Protein AF-A0A950QHF0-F1 (afdb_monomer)

Radius of gyration: 17.33 Å; Cα contacts (8 Å, |Δi|>4): 65; chains: 1; bounding box: 38×34×40 Å

Sequence (100 aa):
PPRVTGVERTIIAGAPDVRHISTSLVERQNLTMRMQMRRFTRLTNGFSKKVENLKAAVALHFAHYNFVRLHKSLRITPAMAAGISDRLWTLQELVEETSR

Foldseek 3Di:
DDDDPDDDDDDPDDDDDPVPPDCVVVVVVVVVCCVVQCCNPPPDPRHDPDVVVVVLVVVLVVCCQQAADQDPVVSHGVCCVVVNDVDHDDPVVSVVVSVD

Solvent-accessible surface area (backbone atoms only — not comparable to full-atom values): 6404 Å² total; per-residue (Å²): 130,91,78,86,88,79,87,85,88,78,85,88,72,85,87,74,63,72,91,69,72,67,63,64,65,61,52,50,50,52,49,49,50,42,75,74,33,59,60,63,44,82,96,53,93,56,55,60,95,46,69,67,58,42,52,52,52,51,51,51,51,51,49,43,50,28,39,50,36,70,33,88,89,73,76,40,25,55,29,41,77,69,69,77,34,97,63,80,44,52,73,66,57,54,52,56,66,71,71,110

Structure (mmCIF, N/CA/C/O backbone):
data_AF-A0A950QHF0-F1
#
_entry.id   AF-A0A950QHF0-F1
#
loop_
_atom_site.group_PDB
_atom_site.id
_atom_site.type_symbol
_atom_site.label_atom_id
_atom_site.label_alt_id
_atom_site.label_comp_id
_atom_site.label_asym_id
_atom_site.label_entity_id
_atom_site.label_seq_id
_atom_site.pdbx_PDB_ins_code
_atom_site.Cartn_x
_atom_site.Cartn_y
_atom_site.Cartn_z
_atom_site.occupancy
_atom_site.B_iso_or_equiv
_atom_site.auth_seq_id
_atom_site.auth_comp_id
_atom_site.auth_asym_id
_atom_site.auth_atom_id
_atom_site.pdbx_PDB_model_num
ATOM 1 N N . PRO A 1 1 ? 18.340 18.367 -10.194 1.00 52.09 1 PRO A N 1
ATOM 2 C CA . PRO A 1 1 ? 18.067 16.910 -10.084 1.00 52.09 1 PRO A CA 1
ATOM 3 C C . PRO A 1 1 ? 19.080 16.112 -10.916 1.00 52.09 1 PRO A C 1
ATOM 5 O O . PRO A 1 1 ? 19.443 16.593 -11.988 1.00 52.09 1 PRO A O 1
ATOM 8 N N . PRO A 1 2 ? 19.555 14.945 -10.451 1.00 62.22 2 PRO A N 1
ATOM 9 C CA . PRO A 1 2 ? 20.398 14.084 -11.274 1.00 62.22 2 PRO A CA 1
ATOM 10 C C . PRO A 1 2 ? 19.640 13.682 -12.546 1.00 62.22 2 PRO A C 1
ATOM 12 O O . PRO A 1 2 ? 18.454 13.350 -12.496 1.00 62.22 2 PRO A O 1
ATOM 15 N N . ARG A 1 3 ? 20.314 13.783 -13.694 1.00 72.94 3 ARG A N 1
ATOM 16 C CA . ARG A 1 3 ? 19.758 13.456 -15.009 1.00 72.94 3 ARG A CA 1
ATOM 17 C C . ARG A 1 3 ? 20.134 12.013 -15.325 1.00 72.94 3 ARG A C 1
ATOM 19 O O . ARG A 1 3 ? 21.317 11.694 -15.365 1.00 72.94 3 ARG A O 1
ATOM 26 N N . VAL A 1 4 ? 19.144 11.147 -15.514 1.00 84.31 4 VAL A N 1
ATOM 27 C CA . VAL A 1 4 ? 19.386 9.756 -15.923 1.00 84.31 4 VAL A CA 1
ATOM 28 C C . VAL A 1 4 ? 19.945 9.767 -17.349 1.00 84.31 4 VAL A C 1
ATO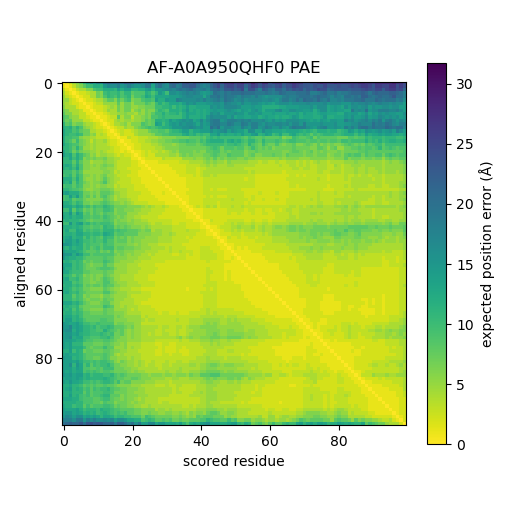M 30 O O . VAL A 1 4 ? 19.317 10.331 -18.243 1.00 84.31 4 VAL A O 1
ATOM 33 N N . THR A 1 5 ? 21.137 9.198 -17.548 1.00 88.44 5 THR A N 1
ATOM 34 C CA . THR A 1 5 ? 21.860 9.174 -18.835 1.00 88.44 5 THR A CA 1
ATOM 35 C C . THR A 1 5 ? 21.548 7.939 -1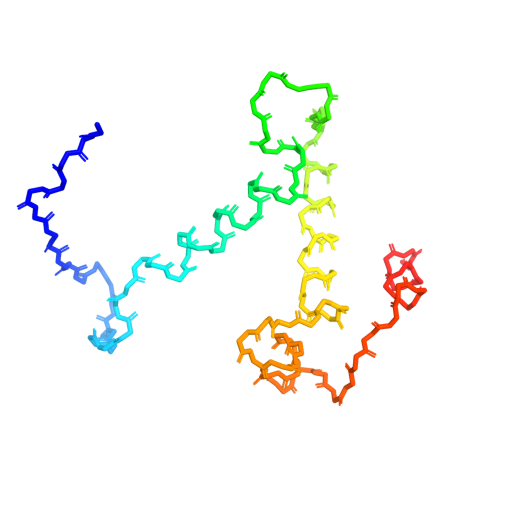9.682 1.00 88.44 5 THR A C 1
ATOM 37 O O . THR A 1 5 ? 21.714 7.984 -20.896 1.00 88.44 5 THR A O 1
ATOM 40 N N . GLY A 1 6 ? 21.057 6.860 -19.069 1.00 83.56 6 GLY A N 1
ATOM 41 C CA . GLY A 1 6 ? 20.677 5.626 -19.751 1.00 83.56 6 GLY A CA 1
ATOM 42 C C . GLY A 1 6 ? 20.077 4.605 -18.786 1.00 83.56 6 GLY A C 1
ATOM 43 O O . GLY A 1 6 ? 20.229 4.726 -17.570 1.00 83.56 6 GLY A O 1
ATOM 44 N N . VAL A 1 7 ? 19.367 3.619 -19.334 1.00 80.00 7 VAL A N 1
ATOM 45 C CA . VAL A 1 7 ? 18.809 2.482 -18.590 1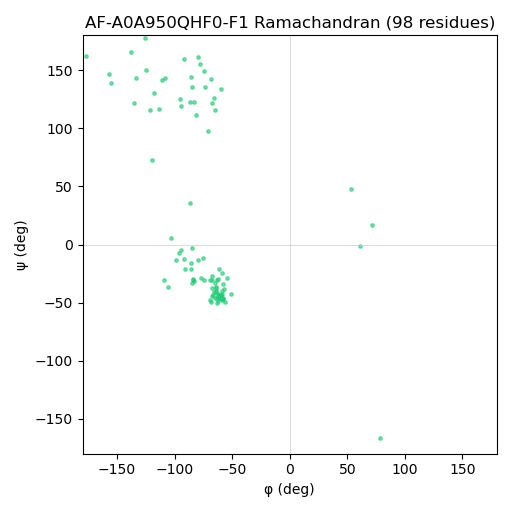.00 80.00 7 VAL A CA 1
ATOM 46 C C . VAL A 1 7 ? 19.099 1.218 -19.392 1.00 80.00 7 VAL A C 1
ATOM 48 O O . VAL A 1 7 ? 18.667 1.110 -20.537 1.00 80.00 7 VAL A O 1
ATOM 51 N N . GLU A 1 8 ? 19.802 0.267 -18.787 1.00 83.88 8 GLU A N 1
ATOM 52 C CA . GLU A 1 8 ? 20.074 -1.052 -19.360 1.00 83.88 8 GLU A CA 1
ATOM 53 C C . GLU A 1 8 ? 19.263 -2.116 -18.610 1.00 83.88 8 GLU A C 1
ATOM 55 O O . GLU A 1 8 ? 19.037 -2.005 -17.403 1.00 83.88 8 GLU A O 1
ATOM 60 N N . ARG A 1 9 ? 18.771 -3.131 -19.328 1.00 80.00 9 ARG A N 1
ATOM 61 C CA . ARG A 1 9 ? 18.002 -4.238 -18.749 1.00 80.00 9 ARG A CA 1
ATOM 62 C C . ARG A 1 9 ? 18.807 -5.519 -18.887 1.00 80.00 9 ARG A C 1
ATOM 64 O O . ARG A 1 9 ? 19.015 -5.989 -20.000 1.00 80.00 9 ARG A O 1
ATOM 71 N N . THR A 1 10 ? 19.182 -6.107 -17.760 1.00 82.25 10 THR A N 1
ATOM 72 C CA . THR A 1 10 ? 19.904 -7.381 -17.717 1.00 82.25 10 THR A CA 1
ATOM 73 C C . THR A 1 10 ? 19.055 -8.416 -16.996 1.00 82.25 10 THR A C 1
ATOM 75 O O . THR A 1 10 ? 18.533 -8.164 -15.908 1.00 82.25 10 THR A O 1
ATOM 78 N N . ILE A 1 11 ? 18.905 -9.591 -17.601 1.00 83.25 11 ILE A N 1
ATOM 79 C CA . ILE A 1 11 ? 18.228 -10.723 -16.971 1.00 83.25 11 ILE A CA 1
ATOM 80 C C . ILE A 1 11 ? 19.239 -11.392 -16.039 1.00 83.25 11 ILE A C 1
ATOM 82 O O . ILE A 1 11 ? 20.220 -11.963 -16.502 1.00 83.25 11 ILE A O 1
ATOM 86 N N . ILE A 1 12 ? 19.009 -11.302 -14.727 1.00 83.75 12 ILE A N 1
ATOM 87 C CA . ILE A 1 12 ? 19.875 -11.936 -13.718 1.00 83.75 12 ILE A CA 1
ATOM 88 C C . ILE A 1 12 ? 19.498 -13.411 -13.508 1.00 83.75 12 ILE A C 1
ATOM 90 O O . ILE A 1 12 ? 20.362 -14.229 -13.210 1.00 83.75 12 ILE A O 1
ATOM 94 N N . ALA A 1 13 ? 18.220 -13.768 -13.681 1.00 82.88 13 ALA A N 1
ATOM 95 C CA . ALA A 1 13 ? 17.734 -15.142 -13.568 1.00 82.88 13 ALA A CA 1
ATOM 96 C C . ALA A 1 13 ? 16.415 -15.355 -14.337 1.00 82.88 13 ALA A C 1
ATOM 98 O O . ALA A 1 13 ? 15.563 -14.465 -14.377 1.00 82.88 13 ALA A O 1
ATOM 99 N N . GLY A 1 14 ? 16.228 -16.563 -14.881 1.00 87.31 14 GLY A N 1
ATOM 100 C CA . GLY A 1 14 ? 14.983 -17.011 -15.518 1.00 87.31 14 GLY A CA 1
ATOM 101 C C . GLY A 1 14 ? 14.759 -16.496 -16.947 1.00 87.31 14 GLY A C 1
ATOM 102 O O . GLY A 1 14 ? 15.668 -15.980 -17.589 1.00 87.31 14 GLY A O 1
ATOM 103 N N . ALA A 1 15 ? 13.527 -16.650 -17.441 1.00 89.50 15 ALA A N 1
ATOM 104 C CA . ALA A 1 15 ? 13.074 -16.173 -18.752 1.00 89.50 15 ALA A CA 1
ATOM 105 C C . ALA A 1 15 ? 11.905 -15.178 -18.581 1.00 89.50 15 ALA A C 1
ATOM 107 O O . ALA A 1 15 ? 10.747 -15.540 -18.800 1.00 89.50 15 ALA A O 1
ATOM 108 N N . PRO A 1 16 ? 12.168 -13.947 -18.103 1.00 86.75 16 PRO A N 1
ATOM 109 C CA . PRO A 1 16 ? 11.120 -12.959 -17.872 1.00 86.75 16 PRO A CA 1
ATOM 110 C C . PRO A 1 16 ? 10.505 -12.467 -19.190 1.00 86.75 16 PRO A C 1
ATOM 112 O O . PRO A 1 16 ? 11.211 -12.231 -20.170 1.00 86.75 16 PRO A O 1
ATOM 115 N N . ASP A 1 17 ? 9.190 -12.231 -19.196 1.00 88.19 17 ASP A N 1
ATOM 116 C CA . ASP A 1 17 ? 8.532 -11.520 -20.297 1.00 88.19 17 ASP A CA 1
ATOM 117 C C . ASP A 1 17 ? 9.043 -10.073 -20.340 1.00 88.19 17 ASP A C 1
ATOM 119 O O . ASP A 1 17 ? 8.808 -9.282 -19.420 1.00 88.19 17 ASP A O 1
ATOM 123 N N . VAL A 1 18 ? 9.730 -9.721 -21.431 1.00 85.69 18 VAL A N 1
ATOM 124 C CA . VAL A 1 18 ? 10.369 -8.413 -21.645 1.00 85.69 18 VAL A CA 1
ATOM 125 C C . VAL A 1 18 ? 9.384 -7.250 -21.481 1.00 85.69 18 VAL A C 1
ATOM 127 O O . VAL A 1 18 ? 9.780 -6.165 -21.043 1.00 85.69 18 VAL A O 1
ATOM 130 N N . ARG A 1 19 ? 8.094 -7.473 -21.767 1.00 87.12 19 ARG A N 1
ATOM 131 C CA . ARG A 1 19 ? 7.035 -6.460 -21.627 1.00 87.12 19 ARG A CA 1
ATOM 132 C C . ARG A 1 19 ? 6.773 -6.075 -20.172 1.00 87.12 19 ARG A C 1
ATOM 134 O O . ARG A 1 19 ? 6.364 -4.947 -19.912 1.00 87.12 19 ARG A O 1
ATOM 141 N N . HIS A 1 20 ? 7.040 -6.975 -19.229 1.00 85.00 20 HIS A N 1
ATOM 142 C CA . HIS A 1 20 ? 6.837 -6.746 -17.797 1.00 85.00 20 HIS A CA 1
ATOM 143 C C . HIS A 1 20 ? 8.101 -6.262 -17.072 1.00 85.00 20 HIS A C 1
ATOM 145 O O . HIS A 1 20 ? 8.029 -5.914 -15.893 1.00 85.00 20 HIS A O 1
ATOM 151 N N . ILE A 1 21 ? 9.252 -6.182 -17.754 1.00 86.69 21 ILE A N 1
ATOM 152 C CA . ILE A 1 21 ? 10.494 -5.680 -17.155 1.00 86.69 21 ILE A CA 1
ATOM 153 C C . ILE A 1 21 ? 10.378 -4.166 -16.936 1.00 86.69 21 ILE A C 1
ATOM 155 O O . ILE A 1 21 ? 10.594 -3.355 -17.840 1.00 86.69 21 ILE A O 1
ATOM 159 N N . SER A 1 22 ? 10.034 -3.777 -15.710 1.00 85.19 22 SER A N 1
ATOM 160 C CA . SER A 1 22 ? 9.966 -2.385 -15.277 1.00 85.19 22 SER A CA 1
ATOM 161 C C . SER A 1 22 ? 10.155 -2.273 -13.768 1.00 85.19 22 SER A C 1
ATOM 163 O O . SER A 1 22 ? 9.568 -3.036 -13.005 1.00 85.19 22 SER A O 1
ATOM 165 N N . THR A 1 23 ? 10.907 -1.269 -13.319 1.00 88.12 23 THR A N 1
ATOM 166 C CA . THR A 1 23 ? 10.987 -0.905 -11.895 1.00 88.12 23 THR A CA 1
ATOM 167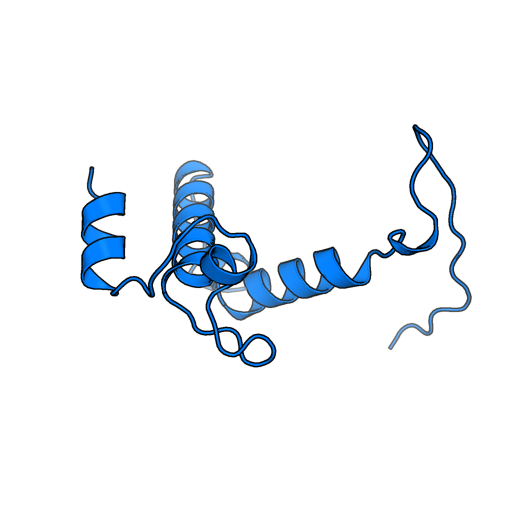 C C . THR A 1 23 ? 9.866 0.046 -11.475 1.00 88.12 23 THR A C 1
ATOM 169 O O . THR A 1 23 ? 9.572 0.169 -10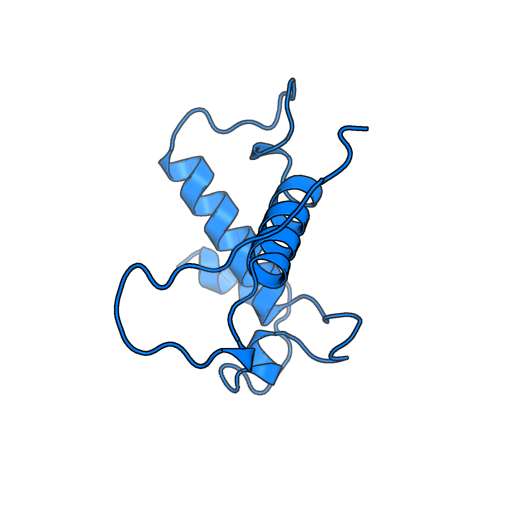.288 1.00 88.12 23 THR A O 1
ATOM 172 N N . SER A 1 24 ? 9.185 0.680 -12.438 1.00 88.38 24 SER A N 1
ATOM 173 C CA . SER A 1 24 ? 8.235 1.773 -12.192 1.00 88.38 24 SER A CA 1
ATOM 174 C C . SER A 1 24 ? 7.077 1.400 -11.259 1.00 88.38 24 SER A C 1
ATOM 176 O O . SER A 1 24 ? 6.625 2.232 -10.472 1.00 88.38 24 SER A O 1
ATOM 178 N N . LEU A 1 25 ? 6.605 0.149 -11.310 1.00 87.38 25 LEU A N 1
ATOM 179 C CA . LEU A 1 25 ? 5.520 -0.344 -10.457 1.00 87.38 25 LEU A CA 1
ATOM 180 C C . LEU A 1 25 ? 5.963 -0.436 -8.991 1.00 87.38 25 LEU A C 1
ATOM 182 O O . LEU A 1 25 ? 5.298 0.107 -8.106 1.00 87.38 25 LEU A O 1
ATOM 186 N N . VAL A 1 26 ? 7.121 -1.056 -8.751 1.00 89.12 26 VAL A N 1
ATOM 187 C CA . VAL A 1 26 ? 7.722 -1.200 -7.416 1.00 89.12 26 VAL A CA 1
ATOM 188 C C . VAL A 1 26 ? 8.129 0.167 -6.865 1.00 89.12 26 VAL A C 1
ATOM 190 O O . VAL A 1 26 ? 7.874 0.480 -5.705 1.00 89.12 26 VAL A O 1
ATOM 193 N N . GLU A 1 27 ? 8.698 1.035 -7.699 1.00 92.06 27 GLU A N 1
ATOM 194 C CA . GLU A 1 27 ? 9.047 2.406 -7.320 1.00 92.06 27 GLU A CA 1
ATOM 195 C C . GLU A 1 27 ? 7.815 3.226 -6.923 1.00 92.06 27 GLU A C 1
ATOM 197 O O . GLU A 1 27 ? 7.833 3.917 -5.901 1.00 92.06 27 GLU A O 1
ATOM 202 N N . ARG A 1 28 ? 6.712 3.114 -7.673 1.00 91.62 28 ARG A N 1
ATOM 203 C CA . ARG A 1 28 ? 5.440 3.769 -7.338 1.00 91.62 28 ARG A CA 1
ATOM 204 C C . ARG A 1 28 ? 4.850 3.239 -6.034 1.00 91.62 28 ARG A C 1
ATOM 206 O O . ARG A 1 28 ? 4.335 4.028 -5.235 1.00 91.62 28 ARG A O 1
ATOM 213 N N . GLN A 1 29 ? 4.929 1.933 -5.796 1.00 91.00 29 GLN A N 1
ATOM 214 C CA . GLN A 1 29 ? 4.501 1.335 -4.533 1.00 91.00 29 GLN A CA 1
ATOM 215 C C . GLN A 1 29 ? 5.352 1.854 -3.366 1.00 91.00 29 GLN A C 1
ATOM 217 O O . GLN A 1 29 ? 4.807 2.310 -2.361 1.00 91.00 29 GLN A O 1
ATOM 222 N N . ASN A 1 30 ? 6.675 1.889 -3.531 1.00 92.44 30 ASN A N 1
ATOM 223 C CA . ASN A 1 30 ? 7.606 2.429 -2.543 1.00 92.44 30 ASN A CA 1
ATOM 224 C C . ASN A 1 30 ? 7.328 3.901 -2.233 1.00 92.44 30 ASN A C 1
ATOM 226 O O . ASN A 1 30 ? 7.297 4.289 -1.064 1.00 92.44 30 ASN A O 1
ATOM 230 N N . LEU A 1 31 ? 7.080 4.722 -3.256 1.00 93.19 31 LEU A N 1
ATOM 231 C CA . LEU A 1 31 ? 6.679 6.114 -3.067 1.00 93.19 31 LEU A CA 1
ATOM 232 C C . LEU A 1 31 ? 5.374 6.209 -2.269 1.00 93.19 31 LEU A C 1
ATOM 234 O O . LEU A 1 31 ? 5.292 6.985 -1.321 1.00 93.19 31 LEU A O 1
ATOM 238 N N . THR A 1 32 ? 4.375 5.395 -2.615 1.00 92.19 32 THR A N 1
ATOM 239 C CA . THR A 1 32 ? 3.081 5.372 -1.920 1.00 92.19 32 THR A CA 1
ATOM 240 C C . THR A 1 32 ? 3.251 5.047 -0.438 1.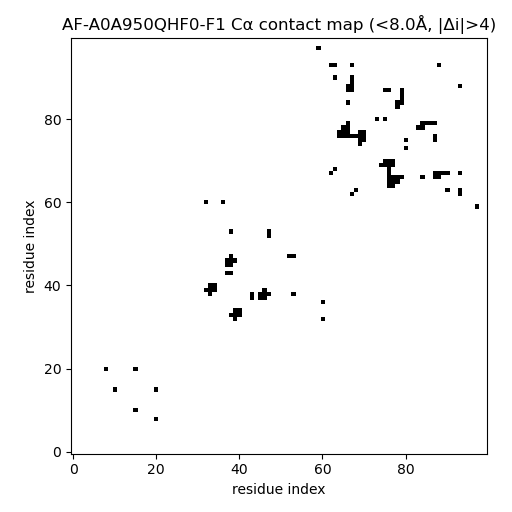00 92.19 32 THR A C 1
ATOM 242 O O . THR A 1 32 ? 2.731 5.777 0.403 1.00 92.19 32 THR A O 1
ATOM 245 N N . MET A 1 33 ? 4.030 4.014 -0.106 1.00 92.25 33 MET A N 1
ATOM 246 C CA . MET A 1 33 ? 4.316 3.649 1.285 1.00 92.25 33 MET A CA 1
ATOM 247 C C . MET A 1 33 ? 5.022 4.781 2.039 1.00 92.25 33 MET A C 1
ATOM 249 O O . MET A 1 33 ? 4.608 5.137 3.141 1.00 92.25 33 MET A O 1
ATOM 253 N N . ARG A 1 34 ? 6.043 5.410 1.439 1.00 92.56 34 ARG A N 1
ATOM 254 C CA . ARG A 1 34 ? 6.777 6.516 2.082 1.00 92.56 34 ARG A CA 1
ATOM 255 C C . ARG A 1 34 ? 5.911 7.748 2.328 1.00 92.56 34 ARG A C 1
ATOM 257 O O . ARG A 1 34 ? 6.075 8.404 3.350 1.00 92.56 34 ARG A O 1
ATOM 264 N N . MET A 1 35 ? 5.004 8.058 1.403 1.00 92.62 35 MET A N 1
ATOM 265 C CA . MET A 1 35 ? 4.124 9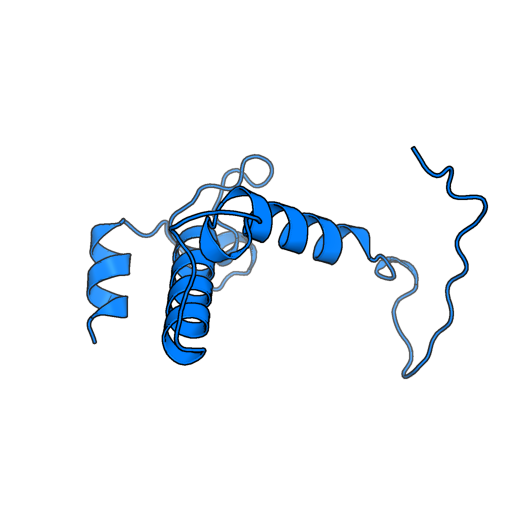.225 1.507 1.00 92.62 35 MET A CA 1
ATOM 266 C C . MET A 1 35 ? 2.962 9.010 2.479 1.00 92.62 35 MET A C 1
ATOM 268 O O . MET A 1 35 ? 2.470 9.971 3.059 1.00 92.62 35 MET A O 1
ATOM 272 N N . GLN A 1 36 ? 2.505 7.769 2.653 1.00 92.38 36 GLN A N 1
ATOM 273 C CA . GLN A 1 36 ? 1.326 7.460 3.469 1.00 92.38 36 GLN A CA 1
ATOM 274 C C . GLN A 1 36 ? 1.664 6.981 4.879 1.00 92.38 36 GLN A C 1
ATOM 276 O O . GLN A 1 36 ? 0.787 6.943 5.739 1.00 92.38 36 GLN A O 1
ATOM 281 N N . MET A 1 37 ? 2.923 6.630 5.140 1.00 92.88 37 MET A N 1
ATOM 282 C CA . MET A 1 37 ? 3.356 6.134 6.437 1.00 92.88 37 MET A CA 1
ATOM 283 C C . MET A 1 37 ? 4.455 7.011 7.023 1.00 92.88 37 MET A C 1
ATOM 285 O O . MET A 1 37 ? 5.595 7.016 6.560 1.00 92.88 37 MET A O 1
ATOM 289 N N . ARG A 1 38 ? 4.147 7.657 8.151 1.00 93.00 38 ARG A N 1
ATOM 290 C CA . ARG A 1 38 ? 5.104 8.512 8.867 1.00 93.00 38 ARG A CA 1
ATOM 291 C C . ARG A 1 38 ? 6.371 7.769 9.311 1.00 93.00 38 ARG A C 1
ATOM 293 O O . ARG A 1 38 ? 7.422 8.379 9.418 1.00 93.00 38 ARG A O 1
ATOM 300 N N . ARG A 1 39 ? 6.308 6.442 9.484 1.00 93.62 39 ARG A N 1
ATOM 301 C CA . ARG A 1 39 ? 7.451 5.586 9.863 1.00 93.62 39 ARG A CA 1
ATOM 302 C C . ARG A 1 39 ? 8.603 5.596 8.853 1.00 93.62 39 ARG A C 1
ATOM 304 O O . ARG A 1 39 ? 9.723 5.285 9.237 1.00 93.62 39 ARG A O 1
ATOM 311 N N . PHE A 1 40 ? 8.338 5.967 7.600 1.00 93.06 40 PHE A N 1
ATOM 312 C CA . PHE A 1 40 ? 9.353 6.108 6.552 1.00 93.06 40 PHE A CA 1
ATOM 313 C C . PHE A 1 40 ? 9.723 7.570 6.259 1.00 93.06 40 PHE A C 1
ATOM 315 O O . PHE A 1 40 ? 10.484 7.845 5.331 1.00 93.06 40 PHE A O 1
ATOM 322 N N . THR A 1 41 ? 9.198 8.522 7.032 1.00 91.81 41 THR A N 1
ATOM 323 C CA . THR A 1 41 ? 9.589 9.930 6.946 1.00 91.81 41 THR A CA 1
ATOM 324 C C . THR A 1 41 ? 10.837 10.175 7.798 1.00 91.81 41 THR A C 1
ATOM 326 O O . THR A 1 41 ? 10.936 9.707 8.929 1.00 91.81 41 THR A O 1
ATOM 329 N N . ARG A 1 42 ? 11.808 10.923 7.266 1.00 90.50 42 ARG A N 1
ATOM 330 C CA . ARG A 1 42 ? 13.038 11.291 7.989 1.00 90.50 42 ARG A CA 1
ATOM 331 C C . ARG A 1 42 ? 12.746 12.370 9.044 1.00 90.50 42 ARG A C 1
ATOM 333 O O . ARG A 1 42 ? 11.896 13.220 8.807 1.00 90.50 42 ARG A O 1
ATOM 340 N N . LEU A 1 43 ? 13.492 12.376 10.155 1.00 90.31 43 LEU A N 1
ATOM 341 C CA . LEU A 1 43 ? 13.407 13.392 11.225 1.00 90.31 43 LEU A CA 1
ATOM 342 C C . LEU A 1 43 ? 11.982 13.591 11.770 1.00 90.31 43 LEU A C 1
ATOM 344 O O . LEU A 1 43 ? 11.482 14.706 11.884 1.00 90.31 43 LEU A O 1
ATOM 348 N N . THR A 1 44 ? 11.301 12.492 12.082 1.00 90.69 44 THR A N 1
ATOM 349 C CA . THR A 1 44 ? 9.939 12.522 12.612 1.00 90.69 44 THR A CA 1
ATOM 350 C C . THR A 1 44 ? 9.841 11.775 13.931 1.00 90.69 44 THR A C 1
ATOM 352 O O . THR A 1 44 ? 10.526 10.778 14.129 1.00 90.69 44 THR A O 1
ATOM 355 N N . ASN A 1 45 ? 8.922 12.197 14.800 1.00 93.31 45 ASN A N 1
ATOM 356 C CA . ASN A 1 45 ? 8.628 11.494 16.053 1.00 93.31 45 ASN A CA 1
ATOM 357 C C . ASN A 1 45 ? 7.800 10.210 15.833 1.00 93.31 45 ASN A C 1
ATOM 359 O O . ASN A 1 45 ? 7.650 9.408 16.746 1.00 93.31 45 ASN A O 1
ATOM 363 N N . GLY A 1 46 ? 7.254 9.999 14.628 1.00 91.62 46 GLY A N 1
ATOM 364 C CA . GLY A 1 46 ? 6.417 8.846 14.273 1.00 91.62 46 GLY A CA 1
ATOM 365 C C . GLY A 1 46 ? 7.182 7.602 13.804 1.00 91.62 46 GLY A C 1
ATOM 366 O O . GLY A 1 46 ? 6.715 6.930 12.884 1.00 91.62 46 GLY A O 1
ATOM 367 N N . PHE A 1 47 ? 8.356 7.316 14.373 1.00 92.31 47 PHE A N 1
ATOM 368 C CA . PHE A 1 47 ? 9.176 6.153 14.012 1.00 92.31 47 PHE A CA 1
ATOM 369 C C . PHE A 1 47 ? 8.862 4.928 14.884 1.00 92.31 47 PHE A C 1
ATOM 371 O O . PHE A 1 47 ? 8.307 5.034 15.976 1.00 92.31 47 PHE A O 1
ATOM 378 N N . SER A 1 48 ? 9.215 3.735 14.398 1.00 94.31 48 SER A N 1
ATOM 379 C CA . SER A 1 48 ? 9.103 2.499 15.185 1.00 94.31 48 SER A CA 1
ATOM 380 C C . SER A 1 48 ? 10.434 2.184 15.855 1.00 94.31 48 SER A C 1
ATOM 382 O O . SER A 1 48 ? 11.447 2.077 15.175 1.00 94.31 48 SER A O 1
ATOM 384 N N . LYS A 1 49 ? 10.426 2.019 17.183 1.00 94.62 49 LYS A N 1
ATOM 385 C CA . LYS A 1 49 ? 11.613 1.599 17.954 1.00 94.62 49 LYS A CA 1
ATOM 386 C C . LYS A 1 49 ? 11.938 0.113 17.778 1.00 94.62 49 LYS A C 1
ATOM 388 O O . LYS A 1 49 ? 13.090 -0.282 17.871 1.00 94.62 49 LYS A O 1
ATOM 393 N N . LYS A 1 50 ? 10.900 -0.695 17.560 1.00 97.00 50 LYS A N 1
ATOM 394 C CA . LYS A 1 50 ? 10.958 -2.147 17.380 1.00 97.00 50 LYS A CA 1
ATOM 395 C C . LYS A 1 50 ? 10.614 -2.501 15.936 1.00 97.00 50 LYS A C 1
ATOM 397 O O . LYS A 1 50 ? 9.718 -1.877 15.356 1.00 97.00 50 LYS A O 1
ATOM 402 N N . VAL A 1 51 ? 11.294 -3.496 15.371 1.00 96.19 51 VAL A N 1
ATOM 403 C CA . VAL A 1 51 ? 11.056 -3.954 13.990 1.00 96.19 51 VAL A CA 1
ATOM 404 C C . VAL A 1 51 ? 9.657 -4.556 13.858 1.00 96.19 51 VAL A C 1
ATOM 406 O O . VAL A 1 51 ? 8.997 -4.363 12.843 1.00 96.19 51 VAL A O 1
ATOM 409 N N . GLU A 1 52 ? 9.160 -5.202 14.907 1.00 97.19 52 GLU A N 1
ATOM 410 C CA . GLU A 1 52 ? 7.821 -5.788 14.988 1.00 97.19 52 GLU A CA 1
ATOM 411 C C . GLU A 1 52 ? 6.743 -4.717 14.778 1.00 97.19 52 GLU A C 1
ATOM 413 O O . GLU A 1 52 ? 5.820 -4.902 13.988 1.00 97.19 52 GLU A O 1
ATOM 418 N N . ASN A 1 53 ? 6.916 -3.541 15.388 1.00 95.19 53 ASN A N 1
ATOM 419 C CA . ASN A 1 53 ? 5.983 -2.422 15.237 1.00 95.19 53 ASN A CA 1
ATOM 420 C C . ASN A 1 53 ? 6.028 -1.812 13.828 1.00 95.19 53 ASN A C 1
ATOM 422 O O . ASN A 1 53 ? 5.017 -1.292 13.348 1.00 95.19 53 ASN A O 1
ATOM 426 N N . LEU A 1 54 ? 7.191 -1.852 13.166 1.00 95.62 54 LEU A N 1
ATOM 427 C CA . LEU A 1 54 ? 7.302 -1.448 11.767 1.00 95.62 54 LEU A CA 1
ATOM 428 C C . LEU A 1 54 ? 6.579 -2.454 10.867 1.00 95.62 54 LEU A C 1
ATOM 430 O O . LEU A 1 54 ? 5.774 -2.036 10.039 1.00 95.62 54 LEU A O 1
ATOM 434 N N . LYS A 1 55 ? 6.815 -3.757 11.068 1.00 95.81 55 LYS A N 1
ATOM 435 C CA . LYS A 1 55 ? 6.143 -4.841 10.335 1.00 95.81 55 LYS A CA 1
ATOM 436 C C . LYS A 1 55 ? 4.623 -4.744 10.471 1.00 95.81 55 LYS A C 1
ATOM 438 O O . LYS A 1 55 ? 3.938 -4.724 9.454 1.00 95.81 55 LYS A O 1
ATOM 443 N N . ALA A 1 56 ? 4.110 -4.589 11.693 1.00 94.31 56 ALA A N 1
ATOM 444 C CA . ALA A 1 56 ? 2.678 -4.443 11.954 1.00 94.31 56 ALA A CA 1
ATOM 445 C C . ALA A 1 56 ? 2.080 -3.222 11.237 1.00 94.31 56 ALA A C 1
ATOM 447 O O . ALA A 1 56 ? 1.032 -3.311 10.605 1.00 94.31 56 ALA A O 1
ATOM 448 N N . ALA A 1 57 ? 2.773 -2.080 11.261 1.00 94.88 57 ALA A N 1
ATOM 449 C CA . ALA A 1 57 ? 2.300 -0.887 10.570 1.00 94.88 57 ALA A CA 1
ATOM 450 C C . ALA A 1 57 ? 2.309 -1.030 9.043 1.00 94.88 57 ALA A C 1
ATOM 452 O O . ALA A 1 57 ? 1.409 -0.515 8.383 1.00 94.88 57 ALA A O 1
ATOM 453 N N . VAL A 1 58 ? 3.321 -1.700 8.481 1.00 95.00 58 VAL A N 1
ATOM 454 C CA . VAL A 1 58 ? 3.386 -1.993 7.041 1.00 95.00 58 VAL A CA 1
ATOM 455 C C . VAL A 1 58 ? 2.254 -2.937 6.653 1.00 95.00 58 VAL A C 1
ATOM 457 O O . VAL A 1 58 ? 1.550 -2.649 5.692 1.00 95.00 58 VAL A O 1
ATOM 460 N N . ALA A 1 59 ? 2.019 -3.998 7.427 1.00 94.88 59 ALA A N 1
ATOM 461 C CA . ALA A 1 59 ? 0.908 -4.919 7.202 1.00 94.88 59 ALA A CA 1
ATOM 462 C C . ALA A 1 59 ? -0.447 -4.194 7.231 1.00 94.88 59 ALA A C 1
ATOM 464 O O . ALA A 1 59 ? -1.240 -4.339 6.303 1.00 94.88 59 ALA A O 1
ATOM 465 N N . LEU A 1 60 ? -0.673 -3.334 8.231 1.00 94.69 60 LEU A N 1
ATOM 466 C CA . LEU A 1 60 ? -1.897 -2.538 8.339 1.00 94.69 60 LEU A CA 1
ATOM 467 C C . LEU A 1 60 ? -2.083 -1.592 7.142 1.00 94.69 60 LEU A C 1
ATOM 469 O O . LEU A 1 60 ? -3.180 -1.485 6.595 1.00 94.69 60 LEU A O 1
ATOM 473 N N . HIS A 1 61 ? -1.013 -0.919 6.705 1.00 94.81 61 HIS A N 1
ATOM 474 C CA . HIS A 1 61 ? -1.055 -0.052 5.523 1.00 94.81 61 HIS A CA 1
ATOM 475 C C . HIS A 1 61 ? -1.390 -0.839 4.253 1.00 94.81 61 HIS A C 1
ATOM 477 O O . HIS A 1 61 ? -2.242 -0.403 3.477 1.00 94.81 61 HIS A O 1
ATOM 483 N N . PHE A 1 62 ? -0.772 -2.007 4.071 1.00 94.06 62 PHE A N 1
ATOM 484 C CA . PHE A 1 62 ? -1.054 -2.898 2.949 1.00 94.06 62 PHE A CA 1
ATOM 485 C C . PHE A 1 62 ? -2.506 -3.370 2.949 1.00 94.06 62 PHE A C 1
ATOM 487 O O . PHE A 1 62 ? -3.153 -3.319 1.903 1.00 94.06 62 PHE A O 1
ATOM 494 N N . ALA A 1 63 ? -3.033 -3.793 4.097 1.00 95.25 63 ALA A N 1
ATOM 495 C CA . ALA A 1 63 ? -4.415 -4.240 4.210 1.00 95.25 63 ALA A CA 1
ATOM 496 C C . ALA A 1 63 ? -5.392 -3.099 3.870 1.00 95.25 63 ALA A C 1
ATOM 498 O O . ALA A 1 63 ? -6.233 -3.236 2.982 1.00 95.25 63 ALA A O 1
ATOM 499 N N . HIS A 1 64 ? -5.199 -1.916 4.459 1.00 95.56 64 HIS A N 1
ATOM 500 C CA . HIS A 1 64 ? -6.002 -0.737 4.132 1.00 95.56 64 HIS A CA 1
ATOM 501 C C . HIS A 1 64 ? -5.933 -0.365 2.638 1.00 95.56 64 HIS A C 1
ATOM 503 O O . HIS A 1 64 ? -6.962 -0.103 2.011 1.00 95.56 64 HIS A O 1
ATOM 509 N N . TYR A 1 65 ? -4.736 -0.353 2.042 1.00 95.06 65 TYR A N 1
ATOM 510 C CA . TYR A 1 65 ? -4.552 0.005 0.634 1.00 95.06 65 TYR A CA 1
ATOM 511 C C . TYR A 1 65 ? -5.240 -0.979 -0.320 1.00 95.06 65 TYR A C 1
ATOM 513 O O . TYR A 1 65 ? -5.812 -0.545 -1.319 1.00 95.06 65 TYR A O 1
ATOM 521 N N . ASN A 1 66 ? -5.173 -2.282 -0.031 1.00 95.56 66 ASN A N 1
ATOM 522 C CA . ASN A 1 66 ? -5.685 -3.315 -0.929 1.00 95.56 66 ASN A CA 1
ATOM 523 C C . ASN A 1 66 ? -7.185 -3.578 -0.764 1.00 95.56 66 ASN A C 1
ATOM 525 O O . ASN A 1 66 ? -7.825 -3.875 -1.769 1.00 95.56 66 ASN A O 1
ATOM 529 N N . PHE A 1 67 ? -7.741 -3.458 0.446 1.00 96.19 67 PHE A N 1
ATOM 530 C CA . PHE A 1 67 ? -9.117 -3.883 0.735 1.00 96.19 67 PHE A CA 1
ATOM 531 C C . PHE A 1 67 ? -10.104 -2.735 0.983 1.00 96.19 67 PHE A C 1
ATOM 533 O O . PHE A 1 67 ? -11.277 -2.865 0.641 1.00 96.19 67 PHE A O 1
ATOM 540 N N . VAL A 1 68 ? -9.650 -1.603 1.532 1.00 96.50 68 VAL A N 1
ATOM 541 C CA . VAL A 1 68 ? -10.535 -0.489 1.937 1.00 96.50 68 VAL A CA 1
ATOM 542 C C . VAL A 1 68 ? -10.453 0.691 0.971 1.00 96.50 68 VAL A C 1
ATOM 544 O O . VAL A 1 68 ? -11.438 1.375 0.702 1.00 96.50 68 VAL A O 1
ATOM 547 N N . ARG A 1 69 ? -9.265 0.983 0.436 1.00 94.44 69 ARG A N 1
ATOM 548 C CA . ARG A 1 69 ? -9.053 2.184 -0.374 1.00 94.44 69 ARG A CA 1
ATOM 549 C C . ARG A 1 69 ? -9.405 1.951 -1.844 1.00 94.44 69 ARG A C 1
ATOM 551 O O . ARG A 1 69 ? -8.770 1.152 -2.529 1.00 94.44 69 ARG A O 1
ATOM 558 N N . LEU A 1 70 ? -10.327 2.755 -2.374 1.00 94.69 70 LEU A N 1
ATOM 559 C CA . LEU A 1 70 ? -10.586 2.804 -3.814 1.00 94.69 70 LEU A CA 1
ATOM 560 C C . LEU A 1 70 ? -9.372 3.348 -4.574 1.00 94.69 70 LEU A C 1
ATOM 562 O O . LEU A 1 70 ? -8.866 4.444 -4.299 1.00 94.69 70 LEU A O 1
ATOM 566 N N . HIS A 1 71 ? -8.912 2.592 -5.568 1.00 93.00 71 HIS A N 1
ATOM 567 C CA . HIS A 1 71 ? -7.789 3.005 -6.390 1.00 93.00 71 HIS A CA 1
ATOM 568 C C . HIS A 1 71 ? -8.261 3.941 -7.508 1.00 93.00 71 HIS A C 1
ATOM 570 O O . HIS A 1 71 ? -9.082 3.567 -8.345 1.00 93.00 71 HIS A O 1
ATOM 576 N N . LYS A 1 72 ? -7.703 5.158 -7.566 1.00 90.38 72 LYS A N 1
ATOM 577 C CA . LYS A 1 72 ? -8.165 6.233 -8.467 1.00 90.38 72 LYS A CA 1
ATOM 578 C C . LYS A 1 72 ? -8.293 5.793 -9.931 1.00 90.38 72 LYS A C 1
ATOM 580 O O . LYS A 1 72 ? -9.277 6.143 -10.573 1.00 90.38 72 LYS A O 1
ATOM 585 N N . SER A 1 73 ? -7.321 5.036 -10.442 1.00 90.00 73 SER A N 1
ATOM 586 C CA . SER A 1 73 ? -7.327 4.581 -11.839 1.00 90.00 73 SER A CA 1
ATOM 587 C C . SER A 1 73 ? -8.167 3.328 -12.073 1.00 90.00 73 SER A C 1
ATOM 589 O O . SER A 1 73 ? -8.714 3.183 -13.155 1.00 90.00 73 SER A O 1
ATOM 591 N N . LEU A 1 74 ? -8.272 2.431 -11.084 1.00 92.56 74 LEU A N 1
ATOM 592 C CA . LEU A 1 74 ? -9.006 1.167 -11.253 1.00 92.56 74 LEU A CA 1
ATOM 593 C C . LEU A 1 74 ? -10.499 1.344 -10.964 1.00 92.56 74 LEU A C 1
ATOM 595 O O . LEU A 1 74 ? -11.296 0.525 -11.392 1.00 92.56 74 LEU A O 1
ATOM 599 N N . ARG A 1 75 ? -10.876 2.390 -10.213 1.00 93.94 75 ARG A N 1
ATOM 600 C CA . ARG A 1 75 ? -12.236 2.649 -9.700 1.00 93.94 75 ARG A CA 1
ATOM 601 C C . ARG A 1 75 ? -12.789 1.573 -8.756 1.00 93.94 75 ARG A C 1
ATOM 603 O O . ARG A 1 75 ? -13.853 1.773 -8.189 1.00 93.94 75 ARG A O 1
ATOM 610 N N . ILE A 1 76 ? -12.022 0.516 -8.516 1.00 96.38 76 ILE A N 1
ATOM 611 C CA . ILE A 1 76 ? -12.233 -0.544 -7.528 1.00 96.38 76 ILE A CA 1
ATOM 612 C C . ILE A 1 76 ? -10.990 -0.666 -6.635 1.00 96.38 76 ILE A C 1
ATOM 614 O O . ILE A 1 76 ? -10.002 0.058 -6.827 1.00 96.38 76 ILE A O 1
ATOM 618 N N . THR A 1 77 ? -11.022 -1.548 -5.638 1.00 96.62 77 THR A N 1
ATOM 619 C CA . THR A 1 77 ? -9.836 -1.811 -4.814 1.00 96.62 77 THR A CA 1
ATOM 620 C C . THR A 1 77 ? -8.840 -2.715 -5.542 1.00 96.62 77 THR A C 1
ATOM 622 O O . THR A 1 77 ? -9.230 -3.490 -6.421 1.00 96.62 77 THR A O 1
ATOM 625 N N . PRO A 1 78 ? -7.543 -2.653 -5.195 1.00 95.69 78 PRO A N 1
ATOM 626 C CA . PRO A 1 78 ? -6.557 -3.585 -5.733 1.00 95.69 78 PRO A CA 1
ATOM 627 C C . PRO A 1 78 ? -6.901 -5.059 -5.470 1.00 95.69 78 PRO A C 1
ATOM 629 O O . PRO A 1 78 ? -6.719 -5.877 -6.366 1.00 95.69 78 PRO A O 1
ATOM 632 N N . ALA A 1 79 ? -7.443 -5.400 -4.292 1.00 96.56 79 ALA A N 1
ATOM 633 C CA . ALA A 1 79 ? -7.861 -6.771 -3.990 1.00 96.56 79 ALA A CA 1
ATOM 634 C C . ALA A 1 79 ? -9.013 -7.235 -4.893 1.00 96.56 79 ALA A C 1
ATOM 636 O O . ALA A 1 79 ? -9.014 -8.383 -5.329 1.00 96.56 79 ALA A O 1
ATOM 637 N N . MET A 1 80 ? -9.948 -6.340 -5.232 1.00 97.00 80 MET A N 1
ATOM 638 C CA . MET A 1 80 ? -11.012 -6.642 -6.193 1.00 97.00 80 MET A CA 1
ATOM 639 C C . MET A 1 80 ? -10.478 -6.825 -7.609 1.00 97.00 80 MET A C 1
ATOM 641 O O . MET A 1 80 ? -10.835 -7.784 -8.285 1.00 97.00 80 MET A O 1
ATOM 645 N N . ALA A 1 81 ? -9.571 -5.952 -8.051 1.00 96.06 81 ALA A N 1
ATOM 646 C CA . ALA A 1 81 ? -8.944 -6.084 -9.365 1.00 96.06 81 ALA A CA 1
ATOM 647 C C . ALA A 1 81 ? -8.129 -7.383 -9.505 1.00 96.06 81 ALA A C 1
ATOM 649 O O . ALA A 1 81 ? -8.014 -7.920 -10.602 1.00 96.06 81 ALA A O 1
ATOM 650 N N . ALA A 1 82 ? -7.578 -7.886 -8.397 1.00 95.62 82 ALA A N 1
ATOM 651 C CA . ALA A 1 82 ? -6.857 -9.152 -8.335 1.00 95.62 82 ALA A CA 1
ATOM 652 C C . ALA A 1 82 ? -7.766 -10.384 -8.137 1.00 95.62 82 ALA A C 1
ATOM 654 O O . ALA A 1 82 ? -7.254 -11.499 -8.105 1.00 95.62 82 ALA A O 1
ATOM 655 N N . GLY A 1 83 ? -9.085 -10.208 -7.976 1.00 96.56 83 GLY A N 1
ATOM 656 C CA . GLY A 1 83 ? -10.027 -11.305 -7.715 1.00 96.56 83 GLY A CA 1
ATOM 657 C C . GLY A 1 83 ? -9.919 -11.927 -6.316 1.00 96.56 83 GLY A C 1
ATOM 658 O O . GLY A 1 83 ? -10.406 -13.030 -6.101 1.00 96.56 83 GLY A O 1
ATOM 659 N N . ILE A 1 84 ? -9.273 -11.241 -5.368 1.00 95.94 84 ILE A N 1
ATOM 660 C CA . ILE A 1 84 ? -9.088 -11.699 -3.979 1.00 95.94 84 ILE A CA 1
ATOM 661 C C . ILE A 1 84 ? -10.311 -11.353 -3.116 1.00 95.94 84 ILE A C 1
ATOM 663 O O . ILE A 1 84 ? -10.613 -12.054 -2.156 1.00 95.94 84 ILE A O 1
ATOM 667 N N . SER A 1 85 ? -11.007 -10.263 -3.443 1.00 94.81 85 SER A N 1
ATOM 668 C CA . SER A 1 85 ? -12.227 -9.813 -2.765 1.00 94.81 85 SER A CA 1
ATOM 669 C C . SER A 1 85 ? -13.272 -9.445 -3.809 1.00 94.81 85 SER A C 1
ATOM 671 O O . SER A 1 85 ? -12.938 -8.876 -4.842 1.00 94.81 85 SER A O 1
ATOM 673 N N . ASP A 1 86 ? -14.538 -9.719 -3.543 1.00 94.81 86 ASP A N 1
ATOM 674 C CA . ASP A 1 86 ? -15.673 -9.336 -4.390 1.00 94.81 86 ASP A CA 1
ATOM 675 C C . ASP A 1 86 ? -16.279 -7.979 -3.993 1.00 94.81 86 ASP A C 1
ATOM 677 O O . ASP A 1 86 ? -17.044 -7.380 -4.749 1.00 94.81 86 ASP A O 1
ATOM 681 N N . ARG A 1 87 ? -15.897 -7.458 -2.823 1.00 94.56 87 ARG A N 1
ATOM 682 C CA . ARG A 1 87 ? -16.437 -6.222 -2.251 1.00 94.56 87 ARG A CA 1
ATOM 683 C C . ARG A 1 87 ? -15.374 -5.322 -1.630 1.00 94.56 87 ARG A C 1
ATOM 685 O O . ARG A 1 87 ? -14.244 -5.733 -1.349 1.00 94.56 87 ARG A O 1
ATOM 692 N N . LEU A 1 88 ? -15.790 -4.083 -1.376 1.00 95.44 88 LEU A N 1
ATOM 693 C CA . LEU A 1 88 ? -15.059 -3.103 -0.580 1.00 95.44 88 LEU A CA 1
ATOM 694 C C . LEU A 1 88 ? -15.148 -3.474 0.906 1.00 95.44 88 LEU A C 1
ATOM 696 O O . LEU A 1 88 ? -16.232 -3.801 1.392 1.00 95.44 88 LEU A O 1
ATOM 700 N N . TRP A 1 89 ? -14.029 -3.394 1.622 1.00 96.25 89 TRP A N 1
ATOM 701 C CA . TRP A 1 89 ? -14.035 -3.513 3.078 1.00 96.25 89 TRP A CA 1
ATOM 702 C C . TRP A 1 89 ? -14.320 -2.163 3.725 1.00 96.25 89 TRP A C 1
ATOM 704 O O . TRP A 1 89 ? -13.853 -1.116 3.269 1.00 96.25 89 TRP A O 1
ATOM 714 N N . THR A 1 90 ? -15.047 -2.194 4.831 1.00 96.00 90 THR A N 1
ATOM 715 C CA . THR A 1 90 ? -15.184 -1.053 5.733 1.00 96.00 90 THR A CA 1
ATOM 716 C C . THR A 1 90 ? -13.955 -0.944 6.637 1.00 96.00 90 THR A C 1
ATOM 718 O O . THR A 1 90 ? -13.197 -1.897 6.831 1.00 96.00 90 THR A O 1
ATOM 721 N N . LEU A 1 91 ? -13.745 0.234 7.232 1.00 94.56 91 LEU A N 1
ATOM 722 C CA . LEU A 1 91 ? -12.695 0.397 8.243 1.00 94.56 91 LEU A CA 1
ATOM 723 C C . LEU A 1 91 ? -12.946 -0.468 9.483 1.00 94.56 91 LEU A C 1
ATOM 725 O O . LEU A 1 91 ? -11.984 -0.901 10.107 1.00 94.56 91 LEU A O 1
ATOM 729 N N . GLN A 1 92 ? -14.211 -0.724 9.825 1.00 95.69 92 GLN A N 1
ATOM 730 C CA . GLN A 1 92 ? -14.568 -1.585 10.948 1.00 95.69 92 GLN A CA 1
ATOM 731 C C . GLN A 1 92 ? -14.075 -3.016 10.716 1.00 95.69 92 GLN A C 1
ATOM 733 O O . GLN A 1 92 ? -13.349 -3.544 11.551 1.00 95.69 92 GLN A O 1
ATOM 738 N N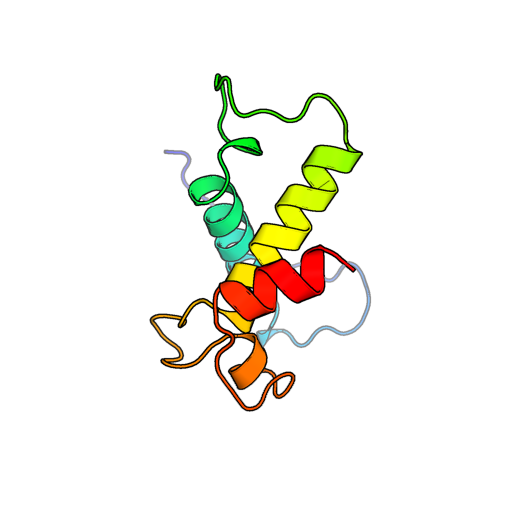 . GLU A 1 93 ? -14.374 -3.592 9.551 1.00 94.88 93 GLU A N 1
ATOM 739 C CA . GLU A 1 93 ? -13.923 -4.942 9.189 1.00 94.88 93 GLU A CA 1
ATOM 740 C C . GLU A 1 93 ? -12.398 -5.055 9.200 1.00 94.88 93 GLU A C 1
ATOM 742 O O . GLU A 1 93 ? -11.846 -6.034 9.692 1.00 94.88 93 GLU A O 1
ATOM 747 N 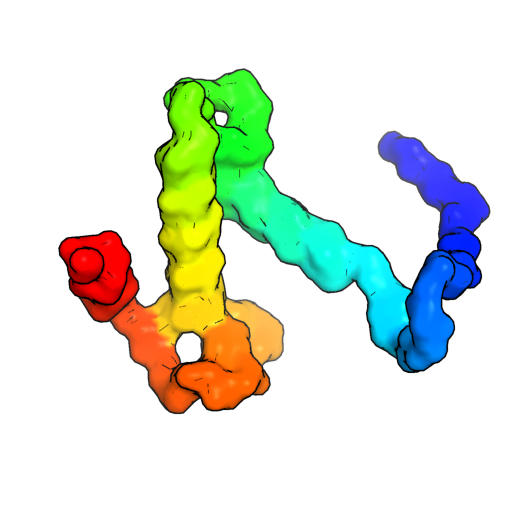N . LEU A 1 94 ? -11.699 -4.022 8.717 1.00 95.00 94 LEU A N 1
ATOM 748 C CA . LEU A 1 94 ? -10.241 -3.986 8.785 1.00 95.00 94 LEU A CA 1
ATOM 749 C C . LEU A 1 94 ? -9.739 -4.070 10.237 1.00 95.00 94 LEU A C 1
ATOM 751 O O . LEU A 1 94 ? -8.807 -4.820 10.513 1.00 95.00 94 LEU A O 1
ATOM 755 N N . VAL A 1 95 ? -10.331 -3.303 11.157 1.00 94.69 95 VAL A N 1
ATOM 756 C CA . VAL A 1 95 ? -9.930 -3.298 12.573 1.00 94.69 95 VAL A CA 1
ATOM 757 C C . VAL A 1 95 ? -10.236 -4.640 13.233 1.00 94.69 95 VAL A C 1
ATOM 759 O O . VAL A 1 95 ? -9.377 -5.169 13.941 1.00 94.69 95 VAL A O 1
ATOM 762 N N . GLU A 1 96 ? -11.414 -5.205 12.974 1.00 94.19 96 GLU A N 1
ATOM 763 C CA . GLU A 1 96 ? -11.828 -6.510 13.495 1.00 94.19 96 GLU A CA 1
ATOM 764 C C . GLU A 1 96 ? -10.866 -7.621 13.054 1.00 94.19 96 GLU A C 1
ATOM 766 O O . GLU A 1 96 ? -10.378 -8.370 13.899 1.00 94.19 96 GLU A O 1
ATOM 771 N N . GLU A 1 97 ? -10.501 -7.675 11.770 1.00 90.69 97 GLU A N 1
ATOM 772 C CA . GLU A 1 97 ? -9.554 -8.677 11.258 1.00 90.69 97 GLU A CA 1
ATOM 773 C C . GLU A 1 97 ? -8.129 -8.478 11.789 1.00 90.69 97 GLU A C 1
ATOM 775 O O . GLU A 1 97 ? -7.398 -9.444 11.980 1.00 90.69 97 GLU A O 1
ATOM 780 N N . THR A 1 98 ? -7.717 -7.240 12.079 1.00 86.94 98 THR A N 1
ATOM 781 C CA . THR A 1 98 ? -6.387 -6.980 12.667 1.00 86.94 98 THR A CA 1
ATOM 782 C C . THR A 1 98 ? -6.304 -7.238 14.170 1.00 86.94 98 THR A C 1
ATOM 784 O O . THR A 1 98 ? -5.201 -7.252 14.714 1.00 86.94 98 THR A O 1
ATOM 787 N N . SER A 1 99 ? -7.448 -7.392 14.841 1.00 84.75 99 SER A N 1
ATOM 788 C CA . SER A 1 99 ? -7.528 -7.607 16.292 1.00 84.75 99 SER A CA 1
ATOM 789 C C . SER A 1 99 ? -7.636 -9.085 16.677 1.00 84.75 99 SER A C 1
ATOM 791 O O . SER A 1 99 ? -7.605 -9.393 17.869 1.00 84.75 99 SER A O 1
ATOM 793 N N . ARG A 1 100 ? -7.795 -9.977 15.693 1.00 71.44 100 ARG A N 1
ATOM 794 C CA . ARG A 1 100 ? -7.739 -11.433 15.874 1.00 71.44 100 ARG A CA 1
ATOM 795 C C . ARG A 1 100 ? -6.302 -11.916 16.033 1.00 71.44 100 ARG A C 1
ATOM 797 O O . ARG A 1 100 ? -6.113 -12.837 16.855 1.00 71.44 100 ARG A O 1
#

Mean predicted aligned error: 6.08 Å

pLDDT: mean 90.82, std 7.02, range [52.09, 97.19]

Secondary structure (DSSP, 8-state):
-PPP--------SS---GGG--SHHHHHHHHHHHHH-GGGSTT-S---SSHHHHHHHHHHHHHIIIIISPPTTTSS-HHHHTTS-SSPPPHHHHHHHHT-